Protein AF-A0A1X7NUF7-F1 (afdb_monomer)

Organism: NCBI:txid536018

Nearest PDB structures (foldseek):
  6i0o-assembly1_A  TM=4.320E-01  e=5.010E-01  Homo sapiens
  4z87-assembly2_D-8  TM=4.435E-01  e=7.044E-01  Eremothecium gossypii ATCC 10895
  5iip-assembly1_D  TM=5.285E-01  e=1.393E+00  Staphylococcus aureus
  7rgq-assembly1_H  TM=4.357E-01  e=9.905E-01  Homo sapiens
  4z87-assembly1_A  TM=4.191E-01  e=8.643E-01  Eremothecium gossypii ATCC 10895

Solvent-accessible surface area (backbone atoms only — not comparable to full-atom values): 5373 Å² total; per-residue (Å²): 128,86,75,78,66,50,73,40,42,58,70,46,48,76,75,42,42,69,62,52,49,62,46,14,69,76,44,59,24,38,33,21,55,95,91,37,83,76,47,73,45,55,42,69,67,59,51,50,51,52,50,60,66,66,57,78,78,79,91,66,53,86,93,69,49,57,70,69,60,51,51,55,50,52,54,50,50,57,49,51,55,51,52,61,55,60,81,73,111

Foldseek 3Di:
DPPDQAEEEPVCCVVPVVVVLVVQAVPKHFYDYPNHTDDIRHDPVVVVVVVVVVPPDDDDDPVGDDPVVVVVVVVVVVVVVVVVVVVVD

Mean predicted aligned error: 11.7 Å

pLDDT: mean 86.71, std 13.96, range [37.06, 97.19]

Radius of gyration: 23.79 Å; Cα contacts (8 Å, |Δi|>4): 64; chains: 1; bounding box: 46×28×64 Å

InterPro domains:
  IPR006442 Type II toxin-antitoxin system, antitoxin Phd/YefM [PF02604] (7-75)
  IPR036165 YefM-like superfamily [SSF143120] (7-72)

Sequence (89 aa):
MPKSRSTFTTSDLSRKSGDIIAEAMRAPVTITQRNKPRLVLMNIEDFERLRAHGDTRKAYRIEDMPDELVKEIEAALDAYERDTKTDAA

Structure (mmCIF, N/CA/C/O backbone):
data_AF-A0A1X7NUF7-F1
#
_entry.id   AF-A0A1X7NUF7-F1
#
loop_
_atom_site.group_PDB
_atom_site.id
_atom_site.type_symbol
_atom_site.label_atom_id
_atom_site.label_alt_id
_atom_site.label_comp_id
_atom_site.label_asym_id
_atom_site.label_entity_id
_atom_site.label_seq_id
_atom_site.pdbx_PDB_ins_code
_atom_site.Cartn_x
_atom_site.Cartn_y
_atom_site.Cartn_z
_atom_site.occupancy
_atom_site.B_iso_or_equiv
_atom_site.auth_seq_id
_atom_site.auth_comp_id
_atom_site.auth_asym_id
_atom_site.auth_atom_id
_atom_site.pdbx_PDB_model_num
ATOM 1 N N . MET A 1 1 ? -7.582 -10.974 -11.686 1.00 37.06 1 MET A N 1
ATOM 2 C CA . MET A 1 1 ? -6.243 -11.462 -11.278 1.00 37.06 1 MET A CA 1
ATOM 3 C C . MET A 1 1 ? -5.459 -10.267 -10.756 1.00 37.06 1 MET A C 1
ATOM 5 O O . MET A 1 1 ? -5.397 -9.284 -11.491 1.00 37.06 1 MET A O 1
ATOM 9 N N . PRO A 1 2 ? -4.926 -10.270 -9.522 1.00 43.56 2 PRO A N 1
ATOM 10 C CA . PRO A 1 2 ? -4.065 -9.175 -9.087 1.00 43.56 2 PRO A CA 1
ATOM 11 C C . PRO A 1 2 ? -2.812 -9.171 -9.975 1.00 43.56 2 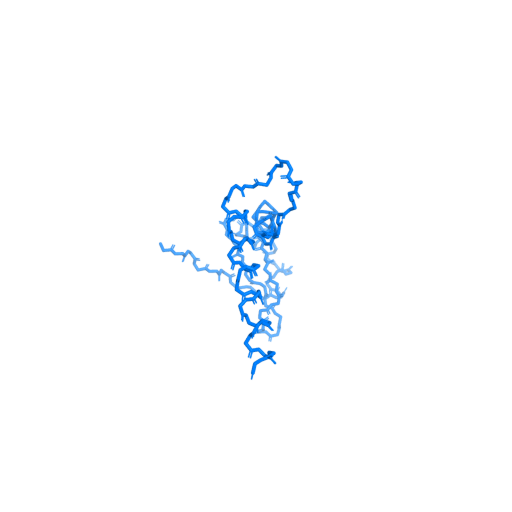PRO A C 1
ATOM 13 O O . PRO A 1 2 ? -2.119 -10.184 -10.068 1.00 43.56 2 PRO A O 1
ATOM 16 N N . LYS A 1 3 ? -2.578 -8.067 -10.699 1.00 49.12 3 LYS A N 1
ATOM 17 C CA . LYS A 1 3 ? -1.399 -7.891 -11.562 1.00 49.12 3 LYS A CA 1
ATOM 18 C C . LYS A 1 3 ? -0.139 -8.082 -10.712 1.00 49.12 3 LYS A C 1
ATOM 20 O O . LYS A 1 3 ? -0.080 -7.586 -9.586 1.00 49.12 3 LYS A O 1
ATOM 25 N N . SER A 1 4 ? 0.827 -8.845 -11.224 1.00 53.88 4 SER A N 1
ATOM 26 C CA . SER A 1 4 ? 2.075 -9.147 -10.520 1.00 53.88 4 SER A CA 1
ATOM 27 C C . SER A 1 4 ? 2.738 -7.852 -10.064 1.00 53.88 4 SER A C 1
ATOM 29 O O . SER A 1 4 ? 2.992 -6.983 -10.894 1.00 53.88 4 SER A O 1
ATOM 31 N N . ARG A 1 5 ? 3.018 -7.729 -8.762 1.00 63.06 5 ARG A N 1
ATOM 32 C CA . ARG A 1 5 ? 3.837 -6.641 -8.220 1.00 63.06 5 ARG A CA 1
ATOM 33 C C . ARG A 1 5 ? 5.217 -6.712 -8.864 1.00 63.06 5 ARG A C 1
ATOM 35 O O . ARG A 1 5 ? 6.029 -7.568 -8.514 1.00 63.06 5 ARG A O 1
ATOM 42 N N . SER A 1 6 ? 5.458 -5.837 -9.825 1.00 85.75 6 SER A N 1
ATOM 43 C CA . SER A 1 6 ? 6.727 -5.706 -10.526 1.00 85.75 6 SER A CA 1
ATOM 44 C C . SER A 1 6 ? 7.807 -5.381 -9.501 1.00 85.75 6 SER A C 1
ATOM 46 O O . SER A 1 6 ? 7.614 -4.535 -8.625 1.00 85.75 6 SER A O 1
ATOM 48 N N . THR A 1 7 ? 8.915 -6.116 -9.544 1.00 94.69 7 THR A N 1
ATOM 49 C CA . THR A 1 7 ? 10.014 -5.966 -8.591 1.00 94.69 7 THR A CA 1
ATOM 50 C C . THR A 1 7 ? 11.258 -5.521 -9.336 1.00 94.69 7 THR A C 1
ATOM 52 O O . THR A 1 7 ? 11.673 -6.169 -10.292 1.00 94.69 7 THR A O 1
ATOM 55 N N . PHE A 1 8 ? 11.863 -4.436 -8.872 1.00 95.94 8 PHE A N 1
ATOM 56 C CA . PHE A 1 8 ? 13.047 -3.825 -9.462 1.00 95.94 8 PHE A CA 1
ATOM 57 C C . PHE A 1 8 ? 14.166 -3.740 -8.435 1.00 95.94 8 PHE A C 1
ATOM 59 O O . PHE A 1 8 ? 13.927 -3.680 -7.229 1.00 95.94 8 PHE A O 1
ATOM 66 N N . THR A 1 9 ? 15.412 -3.734 -8.885 1.00 96.69 9 THR A N 1
ATOM 67 C CA . THR A 1 9 ? 16.551 -3.442 -8.011 1.00 96.69 9 THR A CA 1
ATOM 68 C C . THR A 1 9 ? 16.761 -1.935 -7.877 1.00 96.69 9 THR A C 1
ATOM 70 O O . THR A 1 9 ? 16.300 -1.141 -8.696 1.00 96.69 9 THR A O 1
ATOM 73 N N . THR A 1 10 ? 17.525 -1.512 -6.868 1.00 96.19 10 THR A N 1
ATOM 74 C CA . THR A 1 10 ? 17.977 -0.111 -6.765 1.00 96.19 10 THR A CA 1
ATOM 75 C C . THR A 1 10 ? 18.768 0.321 -8.010 1.00 96.19 10 THR A C 1
ATOM 77 O O . THR A 1 10 ? 18.684 1.470 -8.435 1.00 96.19 10 THR A O 1
ATOM 80 N N . SER A 1 11 ? 19.512 -0.604 -8.629 1.00 96.44 11 SER A N 1
ATOM 81 C CA . SER A 1 11 ? 20.245 -0.337 -9.869 1.00 96.44 11 SER A CA 1
ATOM 82 C C . SER A 1 11 ? 19.322 -0.182 -11.081 1.00 96.44 11 SER A C 1
ATOM 84 O O . SER A 1 11 ? 19.624 0.631 -11.951 1.00 96.44 11 SER A O 1
ATOM 86 N N . ASP A 1 12 ? 18.202 -0.908 -11.141 1.00 96.06 12 ASP A N 1
ATOM 87 C CA . ASP A 1 12 ? 17.186 -0.713 -12.186 1.00 96.06 12 ASP A CA 1
ATOM 88 C C . ASP A 1 12 ? 16.533 0.659 -12.056 1.00 96.06 12 ASP A C 1
ATOM 90 O O . ASP A 1 12 ? 16.436 1.378 -13.047 1.00 96.06 12 ASP A O 1
ATOM 94 N N . LEU A 1 13 ? 16.180 1.062 -10.829 1.00 95.12 13 LEU A N 1
ATOM 95 C CA . LEU A 1 13 ? 15.604 2.378 -10.552 1.00 95.12 13 LEU A CA 1
ATOM 96 C C . LEU A 1 13 ? 16.503 3.517 -11.047 1.00 95.12 13 LEU A C 1
ATOM 98 O O . LE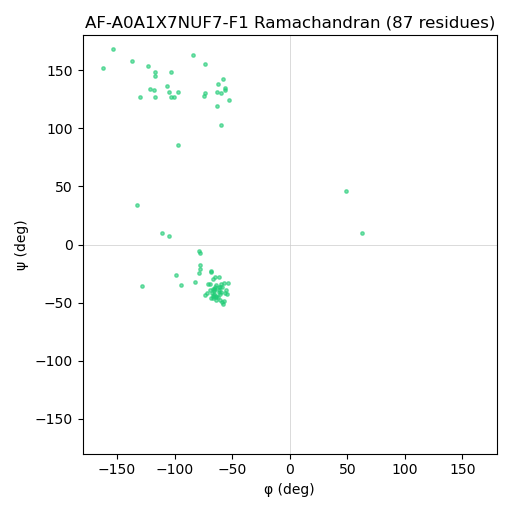U A 1 13 ? 16.011 4.463 -11.649 1.00 95.12 13 LEU A O 1
ATOM 102 N N . SER A 1 14 ? 17.822 3.409 -10.861 1.00 95.06 14 SER A N 1
ATOM 103 C CA . SER A 1 14 ? 18.771 4.420 -11.345 1.00 95.06 14 SER A CA 1
ATOM 104 C C . SER A 1 14 ? 18.862 4.502 -12.873 1.00 95.06 14 SER A C 1
ATOM 106 O O . SER A 1 14 ? 19.200 5.564 -13.388 1.00 95.06 14 SER A O 1
ATOM 108 N N . ARG A 1 15 ? 18.636 3.398 -13.596 1.00 97.06 15 ARG A N 1
ATOM 109 C CA . ARG A 1 15 ? 18.844 3.318 -15.056 1.00 97.06 15 ARG A CA 1
ATOM 110 C C . ARG A 1 15 ? 17.559 3.475 -15.864 1.00 97.06 15 ARG A C 1
ATOM 112 O O . ARG A 1 15 ? 17.625 3.860 -17.024 1.00 97.06 15 ARG A O 1
ATOM 119 N N . LYS A 1 16 ? 16.416 3.123 -15.274 1.00 95.69 16 LYS A N 1
ATOM 120 C CA . LYS A 1 16 ? 15.104 3.009 -15.930 1.00 95.69 16 LYS A CA 1
ATOM 121 C C . LYS A 1 16 ? 14.015 3.716 -15.121 1.00 95.69 16 LYS A C 1
ATOM 123 O O . LYS A 1 16 ? 12.879 3.252 -15.059 1.00 95.69 16 LYS A O 1
ATOM 128 N N . SER A 1 17 ? 14.366 4.818 -14.455 1.00 94.81 17 SER A N 1
ATOM 129 C CA . SER A 1 17 ? 13.459 5.539 -13.554 1.00 94.81 17 SER A CA 1
ATOM 130 C C . SER A 1 17 ? 12.145 5.925 -14.235 1.00 94.81 17 SER A C 1
ATOM 132 O O . SER A 1 17 ? 11.094 5.722 -13.643 1.00 94.81 17 SER A O 1
ATOM 134 N N . GLY A 1 18 ? 12.186 6.406 -15.483 1.00 96.38 18 GLY A N 1
ATOM 135 C CA . GLY A 1 18 ? 10.987 6.782 -16.242 1.00 96.38 18 GLY A CA 1
ATOM 136 C C . GLY A 1 18 ? 9.993 5.630 -16.419 1.00 96.38 18 GLY A C 1
ATOM 137 O O . GLY A 1 18 ? 8.820 5.780 -16.082 1.00 96.38 18 GLY A O 1
ATOM 138 N N . ASP A 1 19 ? 10.469 4.466 -16.868 1.00 95.56 19 ASP A N 1
ATOM 139 C CA . ASP A 1 19 ? 9.626 3.281 -17.077 1.00 95.56 19 ASP A CA 1
ATOM 140 C C . ASP A 1 19 ? 9.061 2.752 -15.755 1.00 95.56 19 ASP A C 1
ATOM 142 O O . ASP A 1 19 ? 7.875 2.439 -15.657 1.00 95.56 19 ASP A O 1
ATOM 146 N N . ILE A 1 20 ? 9.896 2.708 -14.712 1.00 95.56 20 ILE A N 1
ATOM 147 C CA . ILE A 1 20 ? 9.503 2.232 -13.380 1.00 95.56 20 ILE A CA 1
ATOM 148 C C . ILE A 1 20 ? 8.475 3.177 -12.747 1.00 95.56 20 ILE A C 1
ATOM 150 O O . ILE A 1 20 ? 7.528 2.708 -12.119 1.00 95.56 20 ILE A O 1
ATOM 154 N N . ILE A 1 21 ? 8.615 4.493 -12.938 1.00 95.69 21 ILE A N 1
ATOM 155 C CA . ILE A 1 21 ? 7.612 5.478 -12.513 1.00 95.69 21 ILE A CA 1
ATOM 156 C C . ILE A 1 21 ? 6.311 5.264 -13.291 1.00 95.69 21 ILE A C 1
ATOM 158 O O . ILE A 1 21 ? 5.250 5.181 -12.678 1.00 95.69 21 ILE A O 1
ATOM 162 N N . ALA A 1 22 ? 6.367 5.119 -14.618 1.00 94.81 22 ALA A N 1
ATOM 163 C CA . ALA A 1 22 ? 5.178 4.881 -15.437 1.00 94.81 22 ALA A CA 1
ATOM 164 C C . ALA A 1 22 ? 4.439 3.589 -15.041 1.00 94.81 22 ALA A C 1
ATOM 166 O O . ALA A 1 22 ? 3.210 3.525 -15.102 1.00 94.81 22 ALA A O 1
ATOM 167 N N . GLU A 1 23 ? 5.171 2.564 -14.609 1.00 94.50 23 GLU A N 1
ATOM 168 C CA . GLU A 1 23 ? 4.595 1.335 -14.074 1.00 94.50 23 GLU A CA 1
ATOM 169 C C . GLU A 1 23 ? 4.009 1.527 -12.670 1.00 94.50 23 GLU A C 1
ATOM 171 O O . GLU A 1 23 ? 2.872 1.116 -12.431 1.00 94.50 23 GLU A O 1
ATOM 176 N N . ALA A 1 24 ? 4.717 2.241 -11.789 1.00 94.50 24 ALA A N 1
ATOM 177 C CA . ALA A 1 24 ? 4.253 2.584 -10.445 1.00 94.50 24 ALA A CA 1
ATOM 178 C C . ALA A 1 24 ? 2.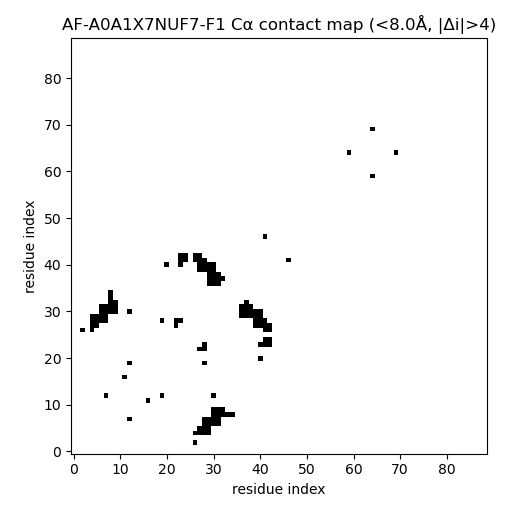971 3.437 -10.438 1.00 94.50 24 ALA A C 1
ATOM 180 O O . ALA A 1 24 ? 2.173 3.345 -9.505 1.00 94.50 24 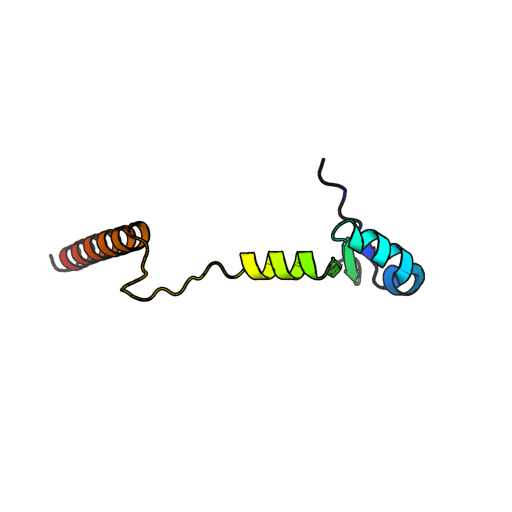ALA A O 1
ATOM 181 N N . MET A 1 25 ? 2.746 4.231 -11.493 1.00 94.12 25 MET A N 1
ATOM 182 C CA . MET A 1 25 ? 1.496 4.971 -11.708 1.00 94.12 25 MET A CA 1
ATOM 183 C C . MET A 1 25 ? 0.302 4.056 -12.015 1.00 94.12 25 MET A C 1
ATOM 185 O O . MET A 1 25 ? -0.841 4.463 -11.829 1.00 94.12 25 MET A O 1
ATOM 189 N N . ARG A 1 26 ? 0.538 2.830 -12.506 1.00 91.88 26 ARG A N 1
ATOM 190 C CA . ARG A 1 26 ? -0.518 1.848 -12.812 1.00 91.88 26 ARG A CA 1
ATOM 191 C C . ARG A 1 26 ? -0.770 0.884 -11.658 1.00 91.88 26 ARG A C 1
ATOM 193 O O . ARG A 1 26 ? -1.897 0.416 -11.506 1.00 91.88 26 ARG A O 1
ATOM 200 N N . ALA A 1 27 ? 0.274 0.520 -10.918 1.00 91.38 27 ALA A N 1
ATOM 201 C CA . ALA A 1 27 ? 0.194 -0.346 -9.747 1.00 91.38 27 ALA A CA 1
ATOM 202 C C . ALA A 1 27 ? 1.462 -0.215 -8.883 1.00 91.38 27 ALA A C 1
ATOM 204 O O . ALA A 1 27 ? 2.536 0.004 -9.435 1.00 91.38 27 ALA A O 1
ATOM 205 N N . PRO A 1 28 ? 1.387 -0.440 -7.557 1.00 95.00 28 PRO A N 1
ATOM 206 C CA . PRO A 1 28 ? 2.566 -0.445 -6.697 1.00 95.00 28 PRO A CA 1
ATOM 207 C C . PRO A 1 28 ? 3.647 -1.440 -7.139 1.00 95.00 28 PRO A C 1
ATOM 209 O O . PRO A 1 28 ? 3.369 -2.624 -7.356 1.00 95.00 28 PRO A O 1
ATOM 212 N N . VAL A 1 29 ? 4.898 -0.980 -7.173 1.00 96.19 29 VAL A N 1
ATOM 213 C CA . VAL A 1 29 ? 6.081 -1.784 -7.520 1.00 96.19 29 VAL A CA 1
ATOM 214 C C . VAL A 1 29 ? 7.039 -1.875 -6.336 1.00 96.19 29 VAL A C 1
ATOM 216 O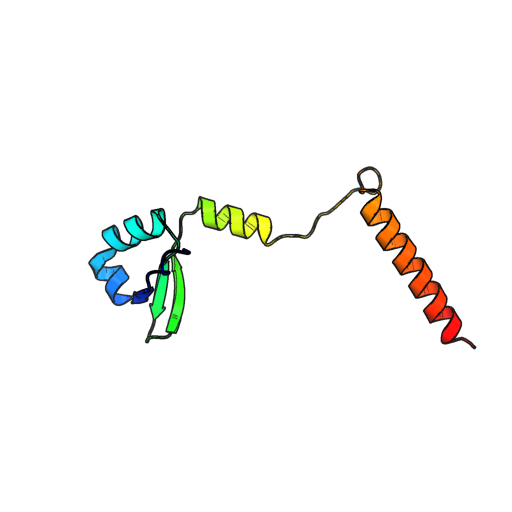 O . VAL A 1 29 ? 7.144 -0.961 -5.521 1.00 96.19 29 VAL A O 1
ATOM 219 N N . THR A 1 30 ? 7.754 -2.991 -6.218 1.00 97.19 30 THR A N 1
ATOM 220 C CA . THR A 1 30 ? 8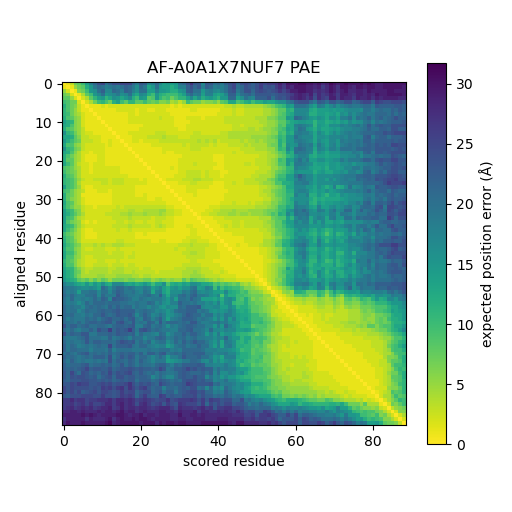.698 -3.228 -5.116 1.00 97.19 30 THR A CA 1
ATOM 221 C C . THR A 1 30 ? 10.116 -2.896 -5.554 1.00 97.19 30 THR A C 1
ATOM 223 O O . THR A 1 30 ? 10.575 -3.384 -6.582 1.00 97.19 30 THR A O 1
ATOM 226 N N . ILE A 1 31 ? 10.845 -2.127 -4.748 1.00 97.19 31 ILE A N 1
ATOM 227 C CA . ILE A 1 31 ? 12.274 -1.886 -4.945 1.00 97.19 31 ILE A CA 1
ATOM 228 C C . ILE A 1 31 ? 13.070 -2.726 -3.945 1.00 97.19 31 ILE A C 1
ATOM 230 O O . ILE A 1 31 ? 12.864 -2.682 -2.726 1.00 97.19 31 ILE A O 1
ATOM 234 N N . THR A 1 32 ? 14.011 -3.495 -4.477 1.00 97.12 32 THR A N 1
ATOM 235 C CA . THR A 1 32 ? 14.919 -4.351 -3.721 1.00 97.12 32 THR A CA 1
ATOM 236 C C . THR A 1 32 ? 16.302 -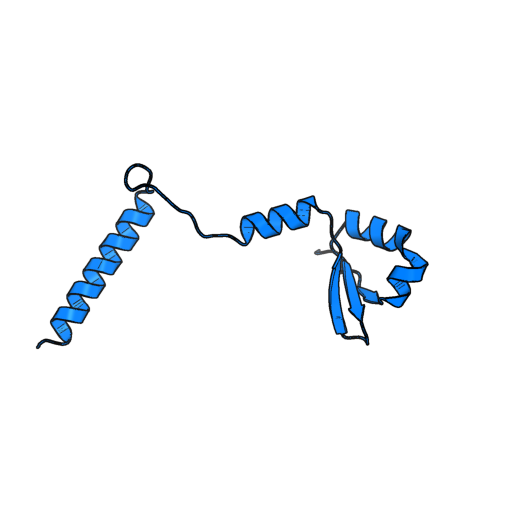3.727 -3.613 1.00 97.12 32 THR A C 1
ATOM 238 O O . THR A 1 32 ? 16.780 -3.037 -4.514 1.00 97.12 32 THR A O 1
ATOM 241 N N . GLN A 1 33 ? 16.973 -4.016 -2.503 1.00 95.75 33 GLN A N 1
ATOM 242 C CA . GLN A 1 33 ? 18.370 -3.682 -2.264 1.00 95.75 33 GLN A CA 1
ATOM 243 C C . GLN A 1 33 ? 19.083 -4.940 -1.772 1.00 95.75 33 GLN A C 1
ATOM 245 O O . GLN A 1 33 ? 18.632 -5.568 -0.811 1.00 95.75 33 GLN A O 1
ATOM 250 N N . ARG A 1 34 ? 20.193 -5.319 -2.421 1.00 93.81 34 ARG A N 1
ATOM 251 C CA . ARG A 1 34 ? 20.908 -6.583 -2.139 1.00 93.81 34 ARG A CA 1
ATOM 252 C C . ARG A 1 34 ? 19.949 -7.788 -2.102 1.00 93.81 34 ARG A C 1
ATOM 254 O O . ARG A 1 34 ? 19.973 -8.575 -1.161 1.00 93.81 34 ARG A O 1
ATOM 261 N N . ASN A 1 35 ? 19.057 -7.871 -3.092 1.00 89.12 35 ASN A N 1
ATOM 262 C CA . ASN A 1 35 ? 18.026 -8.909 -3.247 1.00 89.12 35 ASN A CA 1
ATOM 263 C C . ASN A 1 35 ? 16.965 -8.983 -2.133 1.00 89.12 35 ASN A C 1
ATOM 265 O O . ASN A 1 35 ? 16.173 -9.919 -2.111 1.00 89.12 35 ASN A O 1
ATOM 269 N N . LYS A 1 36 ? 16.908 -8.006 -1.218 1.00 95.88 36 LYS A N 1
ATOM 270 C CA . LYS A 1 36 ? 15.857 -7.916 -0.194 1.00 95.88 36 LYS A CA 1
ATOM 271 C C . LYS A 1 36 ? 14.886 -6.782 -0.525 1.00 95.88 36 LYS A C 1
ATOM 273 O O . LYS A 1 36 ? 15.365 -5.703 -0.879 1.00 95.88 36 LYS A O 1
ATOM 278 N N . PRO A 1 37 ? 13.561 -6.970 -0.402 1.00 96.31 37 PRO A N 1
ATOM 279 C CA . PRO A 1 37 ? 12.598 -5.884 -0.567 1.00 96.31 37 PRO A CA 1
ATOM 280 C C . PRO A 1 37 ? 12.828 -4.834 0.522 1.00 96.31 37 PRO A C 1
ATOM 282 O O . PRO A 1 37 ? 12.989 -5.179 1.693 1.00 96.31 37 PRO A O 1
ATOM 285 N N . ARG A 1 38 ? 12.900 -3.559 0.135 1.00 96.50 38 ARG A N 1
ATOM 286 C CA . ARG A 1 38 ? 13.155 -2.450 1.070 1.00 96.50 38 ARG A CA 1
ATOM 287 C C . ARG A 1 38 ? 12.141 -1.332 0.957 1.00 96.50 38 ARG A C 1
ATOM 289 O O . ARG A 1 38 ? 11.821 -0.728 1.971 1.00 96.50 38 ARG A O 1
ATOM 296 N N . LEU A 1 39 ? 11.674 -1.054 -0.255 1.00 95.75 39 LEU A N 1
ATOM 297 C CA . LEU A 1 39 ? 10.777 0.059 -0.535 1.00 95.75 39 LEU A CA 1
ATOM 298 C C . LEU A 1 39 ? 9.669 -0.397 -1.481 1.00 95.75 39 LEU A C 1
ATOM 300 O O . LEU A 1 39 ? 9.832 -1.358 -2.235 1.00 95.75 39 LEU A O 1
ATOM 304 N N . VAL A 1 40 ? 8.564 0.336 -1.464 1.00 96.38 40 VAL A N 1
ATOM 305 C CA . VAL A 1 40 ? 7.500 0.248 -2.462 1.00 96.38 40 VAL A CA 1
ATOM 306 C C . VAL A 1 40 ? 7.356 1.630 -3.083 1.00 96.38 40 VAL A C 1
ATOM 308 O O . VAL A 1 40 ? 7.340 2.624 -2.360 1.00 96.38 40 VAL A O 1
ATOM 311 N N . LEU A 1 41 ? 7.276 1.691 -4.409 1.00 95.75 41 LEU A N 1
ATOM 312 C CA . LEU A 1 41 ? 6.935 2.902 -5.147 1.00 95.75 41 LEU A CA 1
ATOM 313 C C . LEU A 1 41 ? 5.490 2.774 -5.636 1.00 95.75 41 LEU A C 1
ATOM 315 O O . LEU A 1 41 ? 5.112 1.743 -6.192 1.00 95.75 41 LEU A O 1
ATOM 319 N N . MET A 1 42 ? 4.685 3.806 -5.406 1.00 95.75 42 MET A N 1
ATOM 320 C CA . MET A 1 42 ? 3.271 3.867 -5.783 1.00 95.75 42 MET A CA 1
ATOM 321 C C . MET A 1 42 ? 2.837 5.321 -5.980 1.00 95.75 42 MET A C 1
ATOM 323 O O . MET A 1 42 ? 3.567 6.238 -5.597 1.00 95.75 42 MET A O 1
ATOM 327 N N . ASN A 1 43 ? 1.649 5.525 -6.551 1.00 93.62 43 ASN A N 1
ATOM 328 C CA . ASN A 1 43 ? 1.016 6.841 -6.619 1.00 93.62 43 ASN A CA 1
ATOM 329 C C . ASN A 1 43 ? 0.832 7.430 -5.204 1.00 93.62 43 ASN A C 1
ATOM 331 O O . ASN A 1 43 ? 0.496 6.716 -4.257 1.00 93.62 43 ASN A O 1
ATOM 335 N N . ILE A 1 44 ? 1.020 8.745 -5.073 1.00 94.44 44 ILE A N 1
ATOM 336 C CA . ILE A 1 44 ? 0.805 9.483 -3.827 1.00 94.44 44 ILE A CA 1
ATOM 337 C C . ILE A 1 44 ? -0.636 9.351 -3.323 1.00 94.44 44 ILE A C 1
ATOM 339 O O . ILE A 1 44 ? -0.852 9.203 -2.127 1.00 94.44 44 ILE A O 1
ATOM 343 N N . GLU A 1 45 ? -1.623 9.309 -4.218 1.00 92.56 45 GLU A N 1
ATOM 344 C CA . GLU A 1 45 ? -3.027 9.126 -3.832 1.00 92.56 45 GLU A CA 1
ATOM 345 C C . GLU A 1 45 ? -3.273 7.750 -3.201 1.00 92.56 45 GLU A C 1
ATOM 347 O O . GLU A 1 45 ? -4.030 7.630 -2.240 1.00 92.56 45 GLU A O 1
ATOM 352 N N . ASP A 1 46 ? -2.619 6.705 -3.719 1.00 91.00 46 ASP A N 1
ATOM 353 C CA . ASP A 1 46 ? -2.703 5.349 -3.169 1.00 91.00 46 ASP A CA 1
ATOM 354 C C . ASP A 1 46 ? -2.050 5.293 -1.786 1.00 91.00 46 ASP A C 1
ATOM 356 O O . ASP A 1 46 ? -2.603 4.687 -0.865 1.00 91.00 46 ASP A O 1
ATOM 360 N N . PHE A 1 47 ? -0.905 5.964 -1.628 1.00 92.69 47 PHE A N 1
ATOM 361 C CA . PHE A 1 47 ? -0.232 6.102 -0.342 1.00 92.69 47 PHE A CA 1
ATOM 362 C C . PHE A 1 47 ? -1.113 6.826 0.683 1.00 92.69 47 PHE A C 1
ATOM 364 O O . PHE A 1 47 ? -1.283 6.323 1.792 1.00 92.69 47 PHE A O 1
ATOM 371 N N . GLU A 1 48 ? -1.724 7.956 0.320 1.00 92.12 48 GLU A N 1
ATOM 372 C CA . GLU A 1 48 ? -2.598 8.703 1.231 1.00 92.12 48 GLU A CA 1
ATOM 373 C C . GLU A 1 48 ? -3.865 7.915 1.589 1.00 92.12 48 GLU A C 1
ATOM 375 O O . GLU A 1 48 ? -4.262 7.904 2.753 1.00 92.12 48 GLU A O 1
ATOM 380 N N . ARG A 1 49 ? -4.466 7.166 0.650 1.00 88.88 49 ARG A N 1
ATOM 381 C CA . ARG A 1 49 ? -5.584 6.259 0.976 1.00 88.88 49 ARG A CA 1
ATOM 382 C C . ARG A 1 49 ? -5.159 5.160 1.947 1.00 88.88 49 ARG A C 1
ATOM 384 O O . ARG A 1 49 ? -5.865 4.906 2.920 1.00 88.88 49 ARG A O 1
ATOM 391 N N . LEU A 1 50 ? -4.007 4.524 1.723 1.00 88.69 50 LEU A N 1
ATOM 392 C CA . LEU A 1 50 ? -3.471 3.518 2.647 1.00 88.69 50 LEU A CA 1
ATOM 393 C C . LEU A 1 50 ? -3.188 4.111 4.026 1.00 88.69 50 LEU A C 1
ATOM 395 O O . LEU A 1 50 ? -3.493 3.481 5.034 1.00 88.69 50 LEU A O 1
ATOM 399 N N . ARG A 1 51 ? -2.642 5.325 4.078 1.00 86.69 51 ARG A N 1
ATOM 400 C CA . ARG A 1 51 ? -2.384 6.043 5.324 1.00 86.69 51 ARG A CA 1
ATOM 401 C C . ARG A 1 51 ? -3.680 6.375 6.063 1.00 86.69 51 ARG A C 1
ATOM 403 O O . ARG A 1 51 ? -3.753 6.145 7.265 1.00 86.69 51 ARG A O 1
ATOM 410 N N . ALA A 1 52 ? -4.702 6.848 5.353 1.00 82.75 52 ALA A N 1
ATOM 411 C CA . ALA A 1 52 ? -6.017 7.150 5.914 1.00 82.75 52 ALA A CA 1
ATOM 412 C C . ALA A 1 52 ? -6.734 5.896 6.442 1.00 82.75 52 ALA A C 1
ATOM 414 O O . ALA A 1 52 ? -7.382 5.952 7.480 1.00 82.75 52 ALA A O 1
ATOM 415 N N . HIS A 1 53 ? -6.586 4.750 5.771 1.00 74.12 53 HIS A N 1
ATOM 416 C CA . HIS A 1 53 ? -7.088 3.464 6.268 1.00 74.12 53 HIS A CA 1
ATOM 417 C C . HIS A 1 53 ? -6.204 2.837 7.359 1.00 74.12 53 HIS A C 1
ATOM 419 O O . HIS A 1 53 ? -6.656 1.938 8.064 1.00 74.12 53 HIS A O 1
ATOM 425 N N . GLY A 1 54 ? -4.954 3.285 7.488 1.00 69.75 54 GLY A N 1
ATOM 426 C CA . GLY A 1 54 ? -4.002 2.811 8.490 1.00 69.75 54 GLY A CA 1
ATOM 427 C C . GLY A 1 54 ? -4.225 3.405 9.880 1.00 69.75 54 GLY A C 1
ATOM 428 O O . GLY A 1 54 ? -3.859 2.765 10.863 1.00 69.75 54 GLY A O 1
ATOM 429 N N . ASP A 1 55 ? -4.851 4.583 9.983 1.00 67.12 55 ASP A N 1
ATOM 430 C CA . ASP A 1 55 ? -5.304 5.130 11.265 1.00 67.12 55 ASP A CA 1
ATOM 431 C C . ASP A 1 55 ? -6.789 4.819 11.476 1.00 67.12 55 ASP A C 1
ATOM 433 O O . ASP A 1 55 ? -7.682 5.591 11.132 1.00 67.12 55 ASP A O 1
ATOM 437 N N . THR A 1 56 ? -7.062 3.634 12.020 1.00 70.19 56 THR A N 1
ATOM 438 C CA . THR A 1 56 ? -8.425 3.186 12.342 1.00 70.19 56 THR A CA 1
ATOM 439 C C . THR A 1 56 ? -8.961 3.790 13.637 1.00 70.19 56 THR A C 1
ATOM 441 O O . THR A 1 56 ? -10.123 3.567 13.983 1.00 70.19 56 THR A O 1
ATOM 444 N N . ARG A 1 57 ? -8.136 4.545 14.372 1.00 77.69 57 ARG A N 1
ATOM 445 C CA . ARG A 1 57 ? -8.544 5.168 15.629 1.00 77.69 57 ARG A CA 1
ATOM 446 C C . ARG A 1 57 ? -9.441 6.354 15.320 1.00 77.69 57 ARG A C 1
ATOM 448 O O . ARG A 1 57 ? -9.087 7.242 14.551 1.00 77.69 57 ARG A O 1
ATOM 455 N N . LYS A 1 58 ? -10.603 6.378 15.959 1.00 76.12 58 LYS A N 1
ATOM 456 C CA . LYS A 1 58 ? -11.557 7.480 15.869 1.00 76.12 58 LYS A CA 1
ATOM 457 C C . LYS A 1 58 ? -11.735 8.079 17.255 1.00 76.12 58 LYS A C 1
ATOM 459 O O . LYS A 1 58 ? -11.887 7.345 18.225 1.00 76.12 58 LYS A O 1
ATOM 464 N N . ALA A 1 59 ? -11.685 9.404 17.337 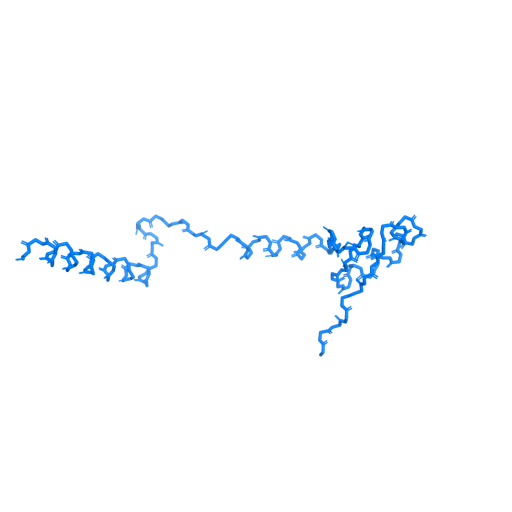1.00 82.88 59 ALA A N 1
ATOM 465 C CA . ALA A 1 59 ? -12.005 10.142 18.548 1.00 82.88 59 ALA A CA 1
ATOM 466 C C . ALA A 1 59 ? -13.425 10.693 18.413 1.00 82.88 59 ALA A C 1
ATOM 468 O O . ALA A 1 59 ? -13.732 11.367 17.431 1.00 82.88 59 ALA A O 1
ATOM 469 N N . TYR A 1 60 ? -14.266 10.403 19.399 1.00 83.62 60 TYR A N 1
ATOM 470 C CA . TYR A 1 60 ? -15.632 10.901 19.478 1.00 83.62 60 TYR A CA 1
ATOM 471 C C . TYR A 1 60 ? -15.773 11.775 20.717 1.00 83.62 60 TYR A C 1
ATOM 473 O O . TYR A 1 60 ? -15.162 11.504 21.754 1.00 83.62 60 TYR A O 1
ATOM 481 N N . ARG A 1 61 ? -16.585 12.826 20.616 1.00 86.62 61 ARG A N 1
ATOM 482 C CA . ARG A 1 61 ? -17.152 13.449 21.812 1.00 86.62 61 ARG A CA 1
ATOM 483 C C . ARG A 1 61 ? -18.235 12.533 22.364 1.00 86.62 61 ARG A C 1
ATOM 485 O O . ARG A 1 61 ? -18.826 11.775 21.603 1.00 86.62 61 ARG A O 1
ATOM 492 N N . ILE A 1 62 ? -18.522 12.638 23.661 1.00 86.56 62 ILE A N 1
ATOM 493 C CA . ILE A 1 62 ? -19.598 11.853 24.292 1.00 86.56 62 ILE A CA 1
ATOM 494 C C . ILE A 1 62 ? -20.932 12.090 23.563 1.00 86.56 62 ILE A C 1
ATOM 496 O O . ILE A 1 62 ? -21.667 11.143 23.321 1.00 86.56 62 ILE A O 1
ATOM 500 N N . GLU A 1 63 ? -21.197 13.333 23.151 1.00 91.25 63 GLU A N 1
ATOM 501 C CA . GLU A 1 63 ? -22.405 13.732 22.410 1.00 91.25 63 GLU A CA 1
ATOM 502 C C . GLU A 1 63 ? -22.500 13.171 20.978 1.00 91.25 63 GLU A C 1
ATOM 504 O O . GLU A 1 63 ? -23.604 13.015 20.466 1.00 91.25 63 GLU A O 1
ATOM 509 N N . ASP A 1 64 ? -21.367 12.824 20.359 1.00 89.44 64 ASP A N 1
ATOM 510 C CA . ASP A 1 64 ? -21.280 12.363 18.963 1.00 89.44 64 ASP A CA 1
ATOM 511 C C . ASP A 1 64 ? -20.898 10.874 18.857 1.00 89.44 64 ASP A C 1
ATOM 513 O O . ASP A 1 64 ? -20.533 10.381 17.783 1.00 89.44 64 ASP A O 1
ATOM 517 N N . MET A 1 65 ? -20.893 10.157 19.983 1.00 90.50 65 MET A N 1
ATOM 518 C CA . MET A 1 65 ? -20.456 8.769 20.037 1.00 90.50 65 MET A CA 1
ATOM 519 C C . MET A 1 65 ? -21.506 7.847 19.397 1.00 90.50 65 MET A C 1
ATOM 521 O O . MET A 1 65 ? -22.678 7.935 19.751 1.00 90.50 65 MET A O 1
ATOM 525 N N . PRO A 1 66 ? -21.122 6.939 18.479 1.00 93.19 66 PRO A N 1
ATOM 526 C CA . PRO A 1 66 ? -22.064 5.983 17.905 1.00 93.19 66 PRO A CA 1
ATOM 527 C C . PRO A 1 66 ? -22.640 5.045 18.972 1.00 93.19 66 PRO A C 1
ATOM 529 O O . PRO A 1 66 ? -21.881 4.497 19.771 1.00 93.19 66 PRO A O 1
ATOM 532 N N . ASP A 1 67 ? -23.946 4.775 18.912 1.00 92.81 67 ASP A N 1
ATOM 533 C CA . ASP A 1 67 ? -24.642 3.880 19.855 1.00 92.81 67 ASP A CA 1
ATOM 534 C C . ASP A 1 67 ? -24.000 2.492 19.961 1.00 92.81 67 ASP A C 1
ATOM 536 O O . ASP A 1 67 ? -24.006 1.871 21.020 1.00 92.81 67 ASP A O 1
ATOM 540 N N . GLU A 1 68 ? -23.429 1.989 18.866 1.00 90.38 68 GLU A N 1
ATOM 541 C CA . GLU A 1 68 ? -22.754 0.691 18.873 1.00 90.38 68 GLU A CA 1
ATOM 542 C C . GLU A 1 68 ? -21.503 0.702 19.761 1.00 90.38 68 GLU A C 1
ATOM 544 O O . GLU A 1 68 ? -21.281 -0.225 20.534 1.00 90.38 68 GLU A O 1
ATOM 549 N N . LEU A 1 69 ? -20.736 1.797 19.728 1.00 90.38 69 LEU A N 1
ATOM 550 C CA . LEU A 1 69 ? -19.558 1.961 20.576 1.00 90.38 69 LEU A CA 1
ATOM 551 C C . LEU A 1 69 ? -19.948 2.138 22.052 1.00 90.38 69 LEU A C 1
ATOM 553 O O . LEU A 1 69 ? -19.240 1.653 22.930 1.00 90.38 69 LEU A O 1
ATOM 557 N N . VAL A 1 70 ? -21.084 2.789 22.331 1.00 91.81 70 VAL A N 1
ATOM 558 C CA . VAL A 1 70 ? -21.640 2.893 23.694 1.00 91.81 70 VAL A CA 1
ATOM 559 C C . VAL A 1 70 ? -21.893 1.498 24.264 1.00 91.81 70 VAL A C 1
ATOM 561 O O . VAL A 1 70 ? -21.393 1.178 25.340 1.00 91.81 70 VAL A O 1
ATOM 564 N N . LYS A 1 71 ? -22.601 0.645 23.516 1.00 94.44 71 LYS A N 1
ATOM 565 C CA . LYS A 1 71 ? -22.932 -0.721 23.951 1.00 94.44 71 LYS A CA 1
ATOM 566 C C . LYS A 1 71 ? -21.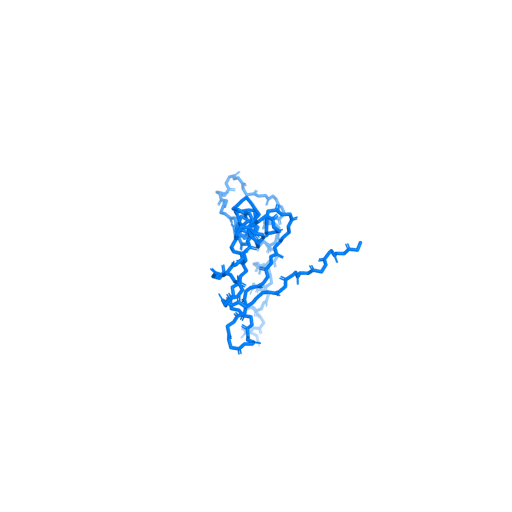695 -1.582 24.180 1.00 94.44 71 LYS A C 1
ATOM 568 O O . LYS A 1 71 ? -21.662 -2.363 25.127 1.00 94.44 71 LYS A O 1
ATOM 573 N N . GLU A 1 72 ? -20.681 -1.455 23.324 1.00 92.62 72 GLU A N 1
ATOM 574 C CA . GLU A 1 72 ? -19.407 -2.160 23.508 1.00 92.62 72 GLU A CA 1
ATOM 575 C C . GLU A 1 72 ? -18.726 -1.759 24.826 1.00 92.62 72 GLU A C 1
ATOM 577 O O . GLU A 1 72 ? -18.239 -2.624 25.557 1.00 92.62 72 GLU A O 1
ATOM 582 N N . ILE A 1 73 ? -18.726 -0.462 25.156 1.00 91.69 73 ILE A N 1
ATOM 583 C CA . ILE A 1 73 ? -18.163 0.049 26.413 1.00 91.69 73 ILE A CA 1
ATOM 584 C C . ILE A 1 73 ? -18.977 -0.444 27.615 1.00 91.69 73 ILE A C 1
ATOM 586 O O . ILE A 1 73 ? -18.385 -0.921 28.580 1.00 91.69 73 ILE A O 1
ATOM 590 N N . GLU A 1 74 ? -20.309 -0.374 27.560 1.00 94.44 74 GLU A N 1
ATOM 591 C CA . GLU A 1 74 ? -21.195 -0.875 28.624 1.00 94.44 74 GLU A CA 1
ATOM 592 C C . GLU A 1 74 ? -20.948 -2.363 28.903 1.00 94.44 74 GLU A C 1
ATOM 594 O O . GLU A 1 74 ? -20.701 -2.751 30.043 1.00 94.44 74 GLU A O 1
ATOM 599 N N . ALA A 1 75 ? -20.894 -3.190 27.856 1.00 94.19 75 ALA A N 1
ATOM 600 C CA . ALA A 1 75 ? -20.623 -4.618 27.993 1.00 94.19 75 ALA A CA 1
ATOM 601 C C . ALA A 1 75 ? -19.239 -4.905 28.604 1.00 94.19 75 ALA A C 1
ATOM 603 O O . ALA A 1 75 ? -19.083 -5.854 29.380 1.00 94.19 75 ALA A O 1
ATOM 604 N N . ALA A 1 76 ? -18.229 -4.098 28.265 1.00 92.25 76 ALA A N 1
ATOM 605 C CA . ALA A 1 76 ? -16.890 -4.220 28.829 1.00 92.25 76 ALA A CA 1
ATOM 606 C C . ALA A 1 76 ? -16.850 -3.826 30.315 1.00 92.25 76 ALA A C 1
ATOM 608 O O . ALA A 1 76 ? -16.188 -4.502 31.105 1.00 92.25 76 ALA A O 1
ATOM 609 N N . LEU A 1 77 ? -17.579 -2.778 30.708 1.00 94.06 77 LEU A N 1
ATOM 610 C CA . LEU A 1 77 ? -17.724 -2.373 32.109 1.00 94.06 77 LEU A CA 1
ATOM 611 C C . LEU A 1 77 ? -18.443 -3.456 32.924 1.00 94.06 77 LEU A C 1
ATOM 613 O O . LEU A 1 77 ? -17.945 -3.855 33.974 1.00 94.06 77 LEU A O 1
ATOM 617 N N . ASP A 1 78 ? -19.532 -4.018 32.396 1.00 94.25 78 ASP A N 1
ATOM 618 C CA . ASP A 1 78 ? -20.260 -5.126 33.026 1.00 94.25 78 ASP A CA 1
ATOM 619 C C . ASP A 1 78 ? -19.386 -6.375 33.205 1.00 94.25 78 ASP A C 1
ATOM 621 O O . ASP A 1 78 ? -19.545 -7.135 34.165 1.00 94.25 78 ASP A O 1
ATOM 625 N N . ALA A 1 79 ? -18.493 -6.652 32.251 1.00 91.62 79 ALA A N 1
ATOM 626 C CA . ALA A 1 79 ? -17.525 -7.739 32.363 1.00 91.62 79 ALA A CA 1
ATOM 627 C C . ALA A 1 79 ? -16.479 -7.441 33.448 1.00 91.62 79 ALA A C 1
ATOM 629 O O . ALA A 1 79 ? -16.246 -8.278 34.316 1.00 91.62 79 ALA A O 1
ATOM 630 N N . TYR A 1 80 ? -15.926 -6.227 33.462 1.00 91.19 80 TYR A N 1
ATOM 631 C CA . TYR A 1 80 ? -14.954 -5.791 34.465 1.00 91.19 80 TYR A CA 1
ATOM 632 C C . TYR A 1 80 ? -15.517 -5.838 35.895 1.00 91.19 80 TYR A C 1
ATOM 634 O O . TYR A 1 80 ? -14.852 -6.291 36.829 1.00 91.19 80 TYR A O 1
ATOM 642 N N . GLU A 1 81 ? -16.769 -5.424 36.089 1.00 91.31 81 GLU A N 1
ATOM 643 C CA . GLU A 1 81 ? -17.442 -5.521 37.386 1.00 91.31 81 GLU A CA 1
ATOM 644 C C . GLU A 1 81 ? -17.651 -6.966 37.851 1.00 91.31 81 GLU A C 1
ATOM 646 O O . GLU A 1 81 ? -17.608 -7.247 39.050 1.00 91.31 81 GLU A O 1
ATOM 651 N N . ARG A 1 82 ? -17.902 -7.895 36.923 1.00 86.69 82 ARG A N 1
ATOM 652 C CA . ARG A 1 82 ? -18.046 -9.320 37.245 1.00 86.69 82 ARG A CA 1
ATOM 653 C C . ARG A 1 82 ? -16.709 -9.950 37.621 1.00 86.69 82 ARG A C 1
ATOM 655 O O . ARG A 1 82 ? -16.658 -10.691 38.603 1.00 86.69 82 ARG A O 1
ATOM 662 N N . ASP A 1 83 ? -15.642 -9.615 36.906 1.00 79.44 83 ASP A N 1
ATOM 663 C CA . ASP A 1 83 ? -14.298 -10.126 37.190 1.00 79.44 83 ASP A CA 1
ATOM 664 C C . ASP A 1 83 ? -13.783 -9.605 38.541 1.00 79.44 83 ASP A C 1
ATOM 666 O O . ASP A 1 83 ? -13.348 -10.383 39.387 1.00 79.44 83 ASP A O 1
ATOM 670 N N . THR A 1 84 ? -13.958 -8.310 38.825 1.00 75.38 84 THR A N 1
ATOM 671 C CA . THR A 1 84 ? -13.559 -7.718 40.119 1.00 75.38 84 THR A CA 1
ATOM 672 C C . THR A 1 84 ? -14.351 -8.250 41.317 1.00 75.38 84 THR A C 1
ATOM 674 O O . THR A 1 84 ? -13.822 -8.299 42.426 1.00 75.38 84 THR A O 1
ATOM 677 N N . LYS A 1 85 ? -15.601 -8.687 41.121 1.00 66.06 85 LYS A N 1
ATOM 678 C CA . LYS A 1 85 ? -16.391 -9.372 42.162 1.00 66.06 85 LYS A CA 1
ATOM 679 C C . LYS A 1 85 ? -15.989 -10.838 42.352 1.00 66.06 85 LYS A C 1
ATOM 681 O O . LYS A 1 85 ? -16.264 -11.387 43.413 1.00 66.06 85 LYS A O 1
ATOM 686 N N . THR A 1 86 ? -15.352 -11.456 41.358 1.00 58.56 86 THR A N 1
ATOM 687 C CA . THR A 1 86 ? -14.917 -12.861 41.414 1.00 58.56 86 THR A CA 1
ATOM 688 C C . THR A 1 86 ? -13.581 -13.017 42.149 1.00 58.56 86 THR A C 1
ATOM 690 O O . THR A 1 86 ? -13.410 -13.995 42.863 1.00 58.56 86 THR A O 1
ATOM 693 N N . ASP A 1 87 ? -12.684 -12.028 42.076 1.00 56.28 87 ASP A N 1
ATOM 694 C CA . ASP A 1 87 ? -11.414 -12.012 42.832 1.00 56.28 87 ASP A CA 1
ATOM 695 C C . ASP A 1 87 ? -11.568 -11.621 44.321 1.00 56.28 87 ASP A C 1
ATOM 697 O O . ASP A 1 87 ? -10.606 -11.677 45.090 1.00 56.28 87 ASP A O 1
ATOM 701 N N . ALA A 1 88 ? -12.766 -11.201 44.740 1.00 55.00 88 ALA A N 1
ATOM 702 C CA . ALA A 1 88 ? -13.070 -10.763 46.105 1.00 55.00 88 ALA A CA 1
ATOM 703 C C . ALA A 1 88 ? -13.885 -11.787 46.931 1.00 55.00 88 ALA A C 1
ATOM 705 O O . ALA A 1 88 ? -14.315 -11.453 48.040 1.00 55.00 88 ALA A O 1
ATOM 706 N N . ALA A 1 89 ? -14.108 -12.998 46.406 1.00 45.81 89 ALA A N 1
ATOM 707 C CA . ALA A 1 89 ? -14.867 -14.088 47.034 1.00 45.81 89 ALA A CA 1
ATOM 708 C C . ALA A 1 89 ? -13.997 -15.339 47.233 1.00 45.81 89 ALA A C 1
ATOM 710 O O . ALA A 1 89 ? -14.193 -16.016 48.269 1.00 45.81 89 ALA A O 1
#

Secondary structure (DSSP, 8-state):
-PPP--EEEHHHHHHSHHHHHHHHTTS-EEEEETTEEEEEE--HHHHHHHHHHH-------GGG--HHHHHHHHHHHHHHHHHHHHTT-